Protein AF-0000000066655462 (afdb_homodimer)

Foldseek 3Di:
DPPPPVPPPPDFQFKDKDKDFDPAFADLVVCVVPPDQWDDDVVVAWIWHADVVVTWIWIAHRRRIIMIMGDRDPVSNVVVVVVVVVRRVVD/DPPPPVPPDPDFQFKDKDKDFDPAFADLVVCVVPPDQWDDDVVVAWIWHADVVVTWIWIAHRRRIIMIMGDRDPVSNVVVVVVVVVRRVVD

Sequence (182 aa):
MDADSDVALDILITNVVCVFRTRCHLNLRKIALEGANVIYKRDVGKVLMKLRKPRITATIWSSGKIICTGATSEEEAKFGARRLARSLQKLMDADSDVALDILITNVVCVFRTRCHLNLRKIALEGANVIYKRDVGKVLMKLRKPRITATIWSSGKIICTGATSEEEAKFGARRLARSLQKL

Secondary structure (DSSP, 8-state):
--TT-------EEEEEEEEEE-SS---HHHHHHH-SSEEEETTTTEEEEEETTTTEEEEEETTSEEEEEEESSHHHHHHHHHHHHHHHHT-/--TT-------EEEEEEEEEE-SS---HHHHHHH-SSEEEETTTTEEEEEETTTTEEEEEETTSEEEEEEESSHHHHHHHHHHHHHHHHT-

Organism: Homo sapiens (NCBI:txid9606)

Radius of gyration: 20.0 Å; Cα contacts (8 Å, |Δi|>4): 384; chains: 2; bounding box: 28×59×49 Å

InterPro domains:
  IPR000814 TATA-box binding protein [PF00352] (11-91)
  IPR000814 TATA-box binding protein [PR00686] (13-28)
  IPR000814 TATA-box binding protein [PR00686] (55-73)
  IPR000814 TATA-box binding protein [PTHR10126] (13-91)
  IPR012295 TBP domain superfamily [G3DSA:3.30.310.10] (1-91)

Structure (mmCIF, N/CA/C/O backbone):
data_AF-0000000066655462-model_v1
#
loop_
_entity.id
_entity.type
_entity.pdbx_description
1 polymer 'TATA-box binding protein like 1'
#
loop_
_atom_site.group_PDB
_atom_site.id
_atom_site.type_symbol
_atom_site.label_atom_id
_atom_site.label_alt_id
_atom_site.label_comp_id
_atom_site.label_asym_id
_atom_site.label_entity_id
_atom_site.label_seq_id
_atom_site.pdbx_PDB_ins_code
_atom_site.Cartn_x
_atom_site.Cartn_y
_atom_site.Cartn_z
_atom_site.occupancy
_atom_site.B_iso_or_equiv
_atom_site.auth_seq_id
_atom_site.auth_comp_id
_atom_site.auth_asym_id
_atom_site.auth_atom_id
_atom_site.pdbx_PDB_model_num
ATOM 1 N N . MET A 1 1 ? -2.293 31.062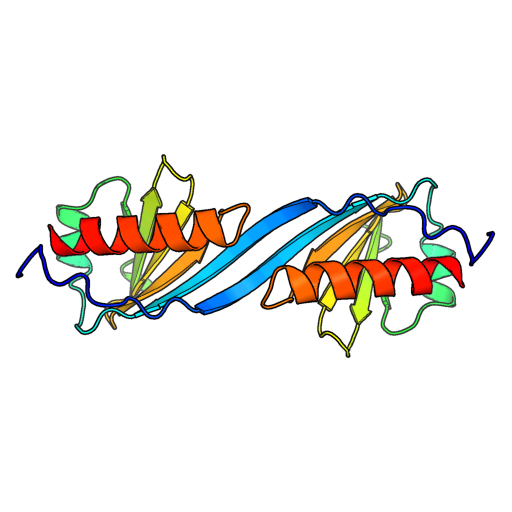 8.297 1 36.19 1 MET A N 1
ATOM 2 C CA . MET A 1 1 ? -1.667 30.234 7.266 1 36.19 1 MET A CA 1
ATOM 3 C C . MET A 1 1 ? -2.367 30.422 5.926 1 36.19 1 MET A C 1
ATOM 5 O O . MET A 1 1 ? -3.594 30.328 5.844 1 36.19 1 MET A O 1
ATOM 9 N N . ASP A 1 2 ? -1.846 31.25 5.027 1 37.66 2 ASP A N 1
ATOM 10 C CA . ASP A 1 2 ? -2.494 31.672 3.791 1 37.66 2 ASP A CA 1
ATOM 11 C C . ASP A 1 2 ? -3.143 30.5 3.076 1 37.66 2 ASP A C 1
ATOM 13 O O . ASP A 1 2 ? -2.465 29.531 2.723 1 37.66 2 ASP A O 1
ATOM 17 N N . ALA A 1 3 ? -4.352 30.156 3.318 1 42.44 3 ALA A N 1
ATOM 18 C CA . ALA A 1 3 ? -5.258 29.172 2.742 1 42.44 3 ALA A CA 1
ATOM 19 C C . ALA A 1 3 ? -5.008 29 1.246 1 42.44 3 ALA A C 1
ATOM 21 O O . ALA A 1 3 ? -5.363 27.969 0.663 1 42.44 3 ALA A O 1
ATOM 22 N N . ASP A 1 4 ? -4.711 30.031 0.562 1 41.06 4 ASP A N 1
ATOM 23 C CA . ASP A 1 4 ? -4.773 30.188 -0.888 1 41.06 4 ASP A CA 1
ATOM 24 C C . ASP A 1 4 ? -3.6 29.484 -1.567 1 41.06 4 ASP A C 1
ATOM 26 O O . ASP A 1 4 ? -3.441 29.562 -2.787 1 41.06 4 ASP A O 1
ATOM 30 N N . SER A 1 5 ? -2.357 29.438 -0.893 1 45.62 5 SER A N 1
ATOM 31 C CA . SER A 1 5 ? -1.193 29.016 -1.67 1 45.62 5 SER A CA 1
ATOM 32 C C . SER A 1 5 ? -1.25 27.531 -2.01 1 45.62 5 SER A C 1
ATOM 34 O O . SER A 1 5 ? -1.268 26.688 -1.114 1 45.62 5 SER A O 1
ATOM 36 N N . ASP A 1 6 ? -1.973 27.188 -3.002 1 50.38 6 ASP A N 1
ATOM 37 C CA . ASP A 1 6 ? -1.925 25.891 -3.645 1 50.38 6 ASP A CA 1
ATOM 38 C C . ASP A 1 6 ? -0.548 25.25 -3.484 1 50.38 6 ASP A C 1
ATOM 40 O O . ASP A 1 6 ? 0.297 25.344 -4.375 1 50.38 6 ASP A O 1
ATOM 44 N N . VAL A 1 7 ? 0.091 25.484 -2.307 1 56.75 7 VAL A N 1
ATOM 45 C CA . VAL A 1 7 ? 1.442 24.953 -2.154 1 56.75 7 VAL A CA 1
ATOM 46 C C . VAL A 1 7 ? 1.496 23.516 -2.672 1 56.75 7 VAL A C 1
ATOM 48 O O . VAL A 1 7 ? 0.656 22.688 -2.311 1 56.75 7 VAL A O 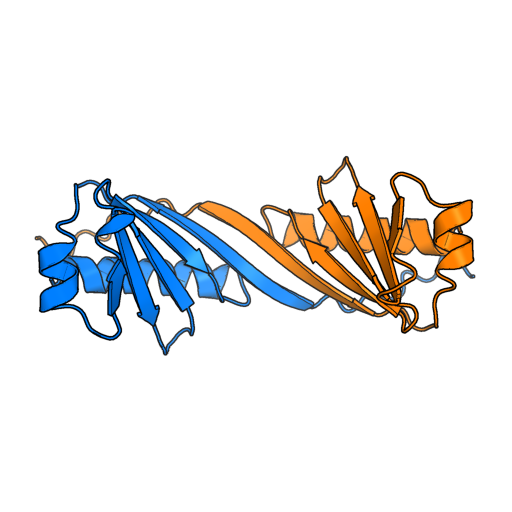1
ATOM 51 N N . ALA A 1 8 ? 2.074 23.438 -3.795 1 72.81 8 ALA A N 1
ATOM 52 C CA . ALA A 1 8 ? 2.352 22.203 -4.5 1 72.81 8 ALA A CA 1
ATOM 53 C C . ALA A 1 8 ? 2.867 21.125 -3.541 1 72.81 8 ALA A C 1
ATOM 55 O O . ALA A 1 8 ? 3.924 21.297 -2.926 1 72.81 8 ALA A O 1
ATOM 56 N N . LEU A 1 9 ? 1.931 20.422 -2.869 1 88.19 9 LEU A N 1
ATOM 57 C CA . LEU A 1 9 ? 2.322 19.281 -2.041 1 88.19 9 LEU A CA 1
ATOM 58 C C . LEU A 1 9 ? 3.098 18.25 -2.857 1 88.19 9 LEU A C 1
ATOM 60 O O . LEU A 1 9 ? 2.709 17.922 -3.98 1 88.19 9 LEU A O 1
ATOM 64 N N . ASP A 1 10 ? 4.359 18.125 -2.441 1 95.25 10 ASP A N 1
ATOM 65 C CA . ASP A 1 10 ? 5.109 17.031 -3.066 1 95.25 10 ASP A CA 1
ATOM 66 C C . ASP A 1 10 ? 4.699 15.68 -2.49 1 95.25 10 ASP A C 1
ATOM 68 O O . ASP A 1 10 ? 5.195 15.273 -1.44 1 95.25 10 ASP A O 1
ATOM 72 N N . ILE A 1 11 ? 3.824 15.07 -3.178 1 97.94 11 ILE A N 1
ATOM 73 C CA . ILE A 1 11 ? 3.301 13.789 -2.729 1 97.94 11 ILE A CA 1
ATOM 74 C C . ILE A 1 11 ? 4.07 12.648 -3.4 1 97.94 11 ILE A C 1
ATOM 76 O O . ILE A 1 11 ? 4.211 12.633 -4.625 1 97.94 11 ILE A O 1
ATOM 80 N N . LEU A 1 12 ? 4.625 11.797 -2.619 1 98.5 12 LEU A N 1
ATOM 81 C CA . LEU A 1 12 ? 5.395 10.656 -3.121 1 98.5 12 LEU A CA 1
ATOM 82 C C . LEU A 1 12 ? 4.656 9.352 -2.867 1 98.5 12 LEU A C 1
ATOM 84 O O . LEU A 1 12 ? 4.309 9.039 -1.724 1 98.5 12 LEU A O 1
ATOM 88 N N . ILE A 1 13 ? 4.422 8.602 -3.959 1 98.81 13 ILE A N 1
ATOM 89 C CA . ILE A 1 13 ? 3.883 7.254 -3.791 1 98.81 13 ILE A CA 1
ATOM 90 C C . ILE A 1 13 ? 4.992 6.309 -3.336 1 98.81 13 ILE A C 1
ATOM 92 O O . ILE A 1 13 ? 6.031 6.203 -3.99 1 98.81 13 ILE A O 1
ATOM 96 N N . THR A 1 14 ? 4.781 5.551 -2.184 1 98.62 14 THR A N 1
ATOM 97 C CA . THR A 1 14 ? 5.887 4.777 -1.627 1 98.62 14 THR A CA 1
ATOM 98 C C . THR A 1 14 ? 5.566 3.285 -1.647 1 98.62 14 THR A C 1
ATOM 100 O O . THR A 1 14 ? 6.461 2.451 -1.493 1 98.62 14 THR A O 1
ATOM 103 N N . ASN A 1 15 ? 4.324 3.002 -1.777 1 98.81 15 ASN A N 1
ATOM 104 C CA . ASN A 1 15 ? 3.928 1.6 -1.829 1 98.81 15 ASN A CA 1
ATOM 105 C C . ASN A 1 15 ? 2.6 1.421 -2.559 1 98.81 15 ASN A C 1
ATOM 107 O O . ASN A 1 15 ? 1.644 2.156 -2.307 1 98.81 15 ASN A O 1
ATOM 111 N N . VAL A 1 16 ? 2.527 0.484 -3.389 1 98.94 16 VAL A N 1
ATOM 112 C CA . VAL A 1 16 ? 1.308 0.106 -4.098 1 98.94 16 VAL A CA 1
ATOM 113 C C . VAL A 1 16 ? 1.073 -1.396 -3.957 1 98.94 16 VAL A C 1
ATOM 115 O O . VAL A 1 16 ? 1.974 -2.199 -4.215 1 98.94 16 VAL A O 1
ATOM 118 N N . VAL A 1 17 ? -0.084 -1.703 -3.5 1 98.94 17 VAL A N 1
ATOM 119 C CA . VAL A 1 17 ? -0.496 -3.1 -3.391 1 98.94 17 VAL A CA 1
ATOM 120 C C . VAL A 1 17 ? -1.478 -3.438 -4.512 1 98.94 17 VAL A C 1
ATOM 122 O O . VAL A 1 17 ? -2.398 -2.666 -4.793 1 98.94 17 VAL A O 1
ATOM 125 N N . CYS A 1 18 ? -1.262 -4.543 -5.117 1 98.88 18 CYS A N 1
ATOM 126 C CA . CYS A 1 18 ? -2.23 -5.016 -6.102 1 98.88 18 CYS A CA 1
ATOM 127 C C . CYS A 1 18 ? -2.559 -6.488 -5.883 1 98.88 18 CYS A C 1
ATOM 129 O O . CYS A 1 18 ? -1.806 -7.203 -5.219 1 98.88 18 CYS A O 1
ATOM 131 N N . VAL A 1 19 ? -3.688 -6.883 -6.445 1 98.75 19 VAL A N 1
ATOM 132 C CA . VAL A 1 19 ? -4.145 -8.266 -6.336 1 98.75 19 VAL A CA 1
ATOM 133 C C . VAL A 1 19 ? -4.582 -8.773 -7.707 1 98.75 19 VAL A C 1
ATOM 135 O O . VAL A 1 19 ? -5.109 -8.016 -8.523 1 98.75 19 VAL A O 1
ATOM 138 N N . PHE A 1 20 ? -4.336 -10.016 -7.945 1 98.12 20 PHE A N 1
ATOM 139 C CA . PHE A 1 20 ? -4.867 -10.703 -9.117 1 98.12 20 PHE A CA 1
ATOM 140 C C . PHE A 1 20 ? -5.043 -12.188 -8.844 1 98.12 20 PHE A C 1
ATOM 142 O O . PHE A 1 20 ? -4.664 -12.68 -7.777 1 98.12 20 PHE A O 1
ATOM 149 N N . ARG A 1 21 ? -5.73 -12.82 -9.797 1 96.25 21 ARG A N 1
ATOM 150 C CA . ARG A 1 21 ? -5.965 -14.258 -9.672 1 96.25 21 ARG A CA 1
ATOM 151 C C . ARG A 1 21 ? -5.594 -14.984 -10.961 1 96.25 21 ARG A C 1
ATOM 153 O O . ARG A 1 21 ? -5.875 -14.5 -12.055 1 96.25 21 ARG A O 1
ATOM 160 N N . THR A 1 22 ? -5.004 -16.062 -10.656 1 93.75 22 THR A N 1
ATOM 161 C CA . THR A 1 22 ? -4.805 -16.953 -11.805 1 93.75 22 THR A CA 1
ATOM 162 C C . THR A 1 22 ? -6.078 -17.734 -12.102 1 93.75 22 THR A C 1
ATOM 164 O O . THR A 1 22 ? -6.992 -17.781 -11.281 1 93.75 22 THR A O 1
ATOM 167 N N . ARG A 1 23 ? -6.168 -18.219 -13.227 1 88.62 23 ARG A N 1
ATOM 168 C CA . ARG A 1 23 ? -7.363 -18.953 -13.633 1 88.62 23 ARG A CA 1
ATOM 169 C C . ARG A 1 23 ? -7.367 -20.375 -13.062 1 88.62 23 ARG A C 1
ATOM 171 O O . ARG A 1 23 ? -8.367 -21.094 -13.18 1 88.62 23 ARG A O 1
ATOM 178 N N . CYS A 1 24 ? -6.34 -20.734 -12.484 1 89.88 24 CYS A N 1
ATOM 179 C CA . CYS A 1 24 ? -6.25 -22.094 -11.969 1 89.88 24 CYS A CA 1
ATOM 180 C C . CYS A 1 24 ? -5.695 -22.109 -10.555 1 89.88 24 CYS A C 1
ATOM 182 O O . CYS A 1 24 ? -5.152 -21.109 -10.086 1 89.88 24 CYS A O 1
ATOM 184 N N . HIS A 1 25 ? -5.914 -23.312 -9.914 1 95.75 25 HIS A N 1
ATOM 185 C CA . HIS A 1 25 ? -5.277 -23.531 -8.625 1 95.75 25 HIS A CA 1
ATOM 186 C C . HIS A 1 25 ? -3.764 -23.656 -8.773 1 95.75 25 HIS A C 1
ATOM 188 O O . HIS A 1 25 ? -3.27 -24.047 -9.836 1 95.75 25 HIS A O 1
ATOM 194 N N . LEU A 1 26 ? -3.082 -23.312 -7.754 1 97.5 26 LEU A N 1
ATOM 195 C CA . LEU A 1 26 ? -1.625 -23.391 -7.734 1 97.5 26 LEU A CA 1
ATOM 196 C C . LEU A 1 26 ? -1.145 -24.438 -6.73 1 97.5 26 LEU A C 1
ATOM 198 O O . LEU A 1 26 ? -1.656 -24.516 -5.613 1 97.5 26 LEU A O 1
ATOM 202 N N . ASN A 1 27 ? -0.26 -25.172 -7.164 1 97.81 27 ASN A N 1
ATOM 203 C CA . ASN A 1 27 ? 0.392 -26.125 -6.27 1 97.81 27 ASN A CA 1
ATOM 204 C C . ASN A 1 27 ? 1.519 -25.469 -5.477 1 97.81 27 ASN A C 1
ATOM 206 O O . ASN A 1 27 ? 2.631 -25.312 -5.984 1 97.81 27 ASN A O 1
ATOM 210 N N . LEU A 1 28 ? 1.274 -25.203 -4.23 1 98.62 28 LEU A N 1
ATOM 211 C CA . LEU A 1 28 ? 2.223 -24.438 -3.42 1 98.62 28 LEU A CA 1
ATOM 212 C C . LEU A 1 28 ? 3.496 -25.25 -3.186 1 98.62 28 LEU A C 1
ATOM 214 O O . LEU A 1 28 ? 4.59 -24.672 -3.113 1 98.62 28 LEU A O 1
ATOM 218 N N . ARG A 1 29 ? 3.291 -26.578 -3.059 1 97.94 29 ARG A N 1
ATOM 219 C CA . ARG A 1 29 ? 4.465 -27.422 -2.873 1 97.94 29 ARG A CA 1
ATOM 220 C C . ARG A 1 29 ? 5.383 -27.359 -4.086 1 97.94 29 ARG A C 1
ATOM 222 O O . ARG A 1 29 ? 6.605 -27.281 -3.941 1 97.94 29 ARG A O 1
ATOM 229 N N . LYS A 1 30 ? 4.77 -27.484 -5.145 1 97.88 30 LYS A N 1
ATOM 230 C CA . LYS A 1 30 ? 5.562 -27.375 -6.371 1 97.88 30 LYS A CA 1
ATOM 231 C C . LYS A 1 30 ? 6.266 -26.031 -6.457 1 97.88 30 LYS A C 1
ATOM 233 O O . LYS A 1 30 ? 7.441 -25.953 -6.824 1 97.88 30 LYS A O 1
ATOM 238 N N . ILE A 1 31 ? 5.566 -24.938 -6.176 1 98.12 31 ILE A N 1
ATOM 239 C CA . ILE A 1 31 ? 6.168 -23.609 -6.184 1 98.12 31 ILE A CA 1
ATOM 240 C C . ILE A 1 31 ? 7.328 -23.562 -5.191 1 98.12 31 ILE A C 1
ATOM 242 O O . ILE A 1 31 ? 8.383 -23 -5.492 1 98.12 31 ILE A O 1
ATOM 246 N N . ALA A 1 32 ? 7.129 -24.172 -4.051 1 98.06 32 ALA A N 1
ATOM 247 C CA . ALA A 1 32 ? 8.156 -24.188 -3.016 1 98.06 32 ALA A CA 1
ATOM 248 C C . ALA A 1 32 ? 9.406 -24.922 -3.5 1 98.06 32 ALA A C 1
ATOM 250 O O . ALA A 1 32 ? 10.531 -24.516 -3.189 1 98.06 32 ALA A O 1
ATOM 251 N N . LEU A 1 33 ? 9.242 -25.953 -4.309 1 97.44 33 LEU A N 1
ATOM 252 C CA . LEU A 1 33 ? 10.328 -26.812 -4.742 1 97.44 33 LEU A CA 1
ATOM 253 C C . LEU A 1 33 ? 11.062 -26.203 -5.934 1 97.44 33 LEU A C 1
ATOM 255 O O . LEU A 1 33 ? 12.289 -26.312 -6.031 1 97.44 33 LEU A O 1
ATOM 259 N N . GLU A 1 34 ? 10.312 -25.578 -6.664 1 97.56 34 GLU A N 1
ATOM 260 C CA . GLU A 1 34 ? 10.883 -25.203 -7.957 1 97.56 34 GLU A CA 1
ATOM 261 C C . GLU A 1 34 ? 11.055 -23.703 -8.07 1 97.56 34 GLU A C 1
ATOM 263 O O . GLU A 1 34 ? 11.789 -23.219 -8.938 1 97.56 34 GLU A O 1
ATOM 268 N N . GLY A 1 35 ? 10.336 -22.938 -7.281 1 96.25 35 GLY A N 1
ATOM 269 C CA . GLY A 1 35 ? 10.414 -21.5 -7.363 1 96.25 35 GLY A CA 1
ATOM 270 C C . GLY A 1 35 ? 11.68 -20.922 -6.766 1 96.25 35 GLY A C 1
ATOM 271 O O . GLY A 1 35 ? 12.352 -21.594 -5.969 1 96.25 35 GLY A O 1
ATOM 272 N N . ALA A 1 36 ? 12.016 -19.75 -7.215 1 95 36 ALA A N 1
ATOM 273 C CA . ALA A 1 36 ? 13.156 -19.016 -6.66 1 95 36 ALA A CA 1
ATOM 274 C C . ALA A 1 36 ? 12.695 -17.969 -5.645 1 95 36 ALA A C 1
ATOM 276 O O . ALA A 1 36 ? 11.68 -17.312 -5.844 1 95 36 ALA A O 1
ATOM 277 N N . ASN A 1 37 ? 13.445 -17.828 -4.527 1 97.75 37 ASN A N 1
ATOM 278 C CA . ASN A 1 37 ? 13.188 -16.812 -3.514 1 97.75 37 ASN A CA 1
ATOM 279 C C . ASN A 1 37 ? 11.805 -16.969 -2.891 1 97.75 37 ASN A C 1
ATOM 281 O O . ASN A 1 37 ? 11.031 -16.016 -2.834 1 97.75 37 ASN A O 1
ATOM 285 N N . VAL A 1 38 ? 11.617 -18.219 -2.453 1 98.38 38 VAL A N 1
ATOM 286 C CA . VAL A 1 38 ? 10.289 -18.531 -1.94 1 98.38 38 VAL A CA 1
ATOM 287 C C . VAL A 1 38 ? 10.383 -19 -0.492 1 98.38 38 VAL A C 1
ATOM 289 O O . VAL A 1 38 ? 11.375 -19.625 -0.104 1 98.38 38 VAL A O 1
ATOM 292 N N . ILE A 1 39 ? 9.422 -18.625 0.318 1 98.81 39 ILE A N 1
ATOM 293 C CA . ILE A 1 39 ? 9.164 -19.172 1.647 1 98.81 39 ILE A CA 1
ATOM 294 C C . ILE A 1 39 ? 7.789 -19.828 1.685 1 98.81 39 ILE A C 1
ATOM 296 O O . ILE A 1 39 ? 6.777 -19.172 1.43 1 98.81 39 ILE A O 1
ATOM 300 N N . TYR A 1 40 ? 7.801 -21.125 1.967 1 98.75 40 TYR A N 1
ATOM 301 C CA . TYR A 1 40 ? 6.539 -21.859 2.057 1 98.75 40 TYR A CA 1
ATOM 302 C C . TYR A 1 40 ? 6.055 -21.922 3.5 1 98.75 40 TYR A C 1
ATOM 304 O O . TYR A 1 40 ? 6.695 -22.547 4.352 1 98.75 40 TYR A O 1
ATOM 312 N N . LYS A 1 41 ? 4.953 -21.266 3.701 1 98.75 41 LYS A N 1
ATOM 313 C CA . LYS A 1 41 ? 4.309 -21.312 5.008 1 98.75 41 LYS A CA 1
ATOM 314 C C . LYS A 1 41 ? 3.17 -22.328 5.02 1 98.75 41 LYS A C 1
ATOM 316 O O . LYS A 1 41 ? 1.995 -21.969 4.973 1 98.75 41 LYS A O 1
ATOM 321 N N . ARG A 1 42 ? 3.561 -23.562 5.238 1 97.94 42 ARG A N 1
ATOM 322 C CA . ARG A 1 42 ? 2.65 -24.688 5.137 1 97.94 42 ARG A CA 1
ATOM 323 C C . ARG A 1 42 ? 1.507 -24.578 6.141 1 97.94 42 ARG A C 1
ATOM 325 O O . ARG A 1 42 ? 0.356 -24.875 5.816 1 97.94 42 ARG A O 1
ATOM 332 N N . ASP A 1 43 ? 1.802 -24.078 7.352 1 98.44 43 ASP A N 1
ATOM 333 C CA . ASP A 1 43 ? 0.831 -23.984 8.438 1 98.44 43 ASP A CA 1
ATOM 334 C C . ASP A 1 43 ? -0.318 -23.047 8.078 1 98.44 43 ASP A C 1
ATOM 336 O O . ASP A 1 43 ? -1.461 -23.281 8.477 1 98.44 43 ASP A O 1
ATOM 340 N N . VAL A 1 44 ? -0.02 -22.062 7.289 1 98.5 44 VAL A N 1
ATOM 341 C CA . VAL A 1 44 ? -1.037 -21.078 6.949 1 98.5 44 VAL A CA 1
ATOM 342 C C . VAL A 1 44 ? -1.468 -21.25 5.496 1 98.5 44 VAL A C 1
ATOM 344 O O . VAL A 1 44 ? -2.422 -20.609 5.043 1 98.5 44 VAL A O 1
ATOM 347 N N . GLY A 1 45 ? -0.903 -22.031 4.773 1 98.5 45 GLY A N 1
ATOM 348 C CA . GLY A 1 45 ? -1.331 -22.375 3.432 1 98.5 45 GLY A CA 1
ATOM 349 C C . GLY A 1 45 ? -1.028 -21.312 2.404 1 98.5 45 GLY A C 1
ATOM 350 O O . GLY A 1 45 ? -1.877 -20.984 1.573 1 98.5 45 GLY A O 1
ATOM 351 N N . LYS A 1 46 ? 0.22 -20.703 2.463 1 98.88 46 LYS A N 1
ATOM 352 C CA . LYS A 1 46 ? 0.595 -19.719 1.467 1 98.88 46 LYS A CA 1
ATOM 353 C C . LYS A 1 46 ? 2.096 -19.75 1.192 1 98.88 46 LYS A C 1
ATOM 355 O O . LYS A 1 46 ? 2.861 -20.328 1.968 1 98.88 46 LYS A O 1
ATOM 360 N N . VAL A 1 47 ? 2.496 -19.156 0.101 1 98.81 47 VAL A N 1
ATOM 361 C CA . VAL A 1 47 ? 3.895 -18.984 -0.28 1 98.81 47 VAL A CA 1
ATOM 362 C C . VAL A 1 47 ? 4.223 -17.5 -0.416 1 98.81 47 VAL A C 1
ATOM 364 O O . VAL A 1 47 ? 3.428 -16.734 -0.963 1 98.81 47 VAL A O 1
ATOM 367 N N . LEU A 1 48 ? 5.305 -17.094 0.177 1 98.94 48 LEU A N 1
ATOM 368 C CA . LEU A 1 48 ? 5.898 -15.789 -0.111 1 98.94 48 LEU A CA 1
ATOM 369 C C . LEU A 1 48 ? 6.949 -15.906 -1.211 1 98.94 48 LEU A C 1
ATOM 371 O O . LEU A 1 48 ? 7.793 -16.797 -1.18 1 98.94 48 LEU A O 1
ATOM 375 N N . MET A 1 49 ? 6.855 -15.031 -2.184 1 98.75 49 MET A N 1
ATOM 376 C CA . MET A 1 49 ? 7.828 -15.008 -3.271 1 98.75 49 MET A CA 1
ATOM 377 C C . MET A 1 49 ? 8.312 -13.586 -3.539 1 98.75 49 MET A C 1
ATOM 379 O O . MET A 1 49 ? 7.512 -12.641 -3.545 1 98.75 49 MET A O 1
ATOM 383 N N . LYS A 1 50 ? 9.641 -13.438 -3.766 1 98.56 50 LYS A N 1
ATOM 384 C CA . LYS A 1 50 ? 10.172 -12.094 -4 1 98.56 50 LYS A CA 1
ATOM 385 C C . LYS A 1 50 ? 10.711 -11.961 -5.422 1 98.56 50 LYS A C 1
ATOM 387 O O . LYS A 1 50 ? 11.336 -12.883 -5.941 1 98.56 50 LYS A O 1
ATOM 392 N N . LEU A 1 51 ? 10.391 -10.859 -5.984 1 97.31 51 LEU A N 1
ATOM 393 C CA . LEU A 1 51 ? 11.023 -10.398 -7.211 1 97.31 51 LEU A CA 1
ATOM 394 C C . LEU A 1 51 ? 12.016 -9.273 -6.926 1 97.31 51 LEU A C 1
ATOM 396 O O . LEU A 1 51 ? 11.695 -8.336 -6.184 1 97.31 51 LEU A O 1
ATOM 400 N N . ARG A 1 52 ? 13.172 -9.289 -7.559 1 96.5 52 ARG A N 1
ATOM 401 C CA . ARG A 1 52 ? 14.195 -8.281 -7.305 1 96.5 52 ARG A CA 1
ATOM 402 C C . ARG A 1 52 ? 14.023 -7.09 -8.242 1 96.5 52 ARG A C 1
ATOM 404 O O . ARG A 1 52 ? 14.266 -5.945 -7.848 1 96.5 52 ARG A O 1
ATOM 411 N N . LYS A 1 53 ? 13.539 -7.477 -9.523 1 95.38 53 LYS A N 1
ATOM 412 C CA . LYS A 1 53 ? 13.297 -6.43 -10.508 1 95.38 53 LYS A CA 1
ATOM 413 C C . LYS A 1 53 ? 11.953 -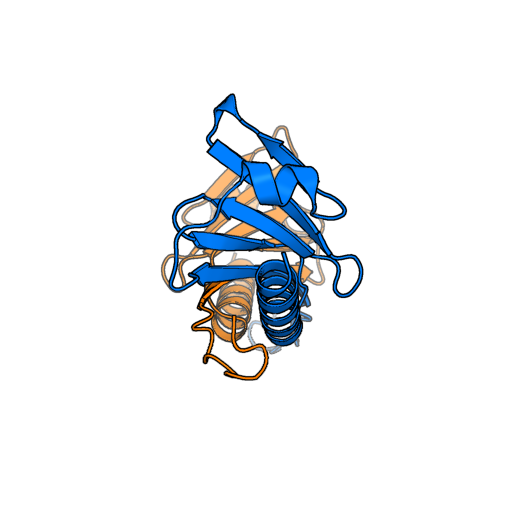6.617 -11.203 1 95.38 53 LYS A C 1
ATOM 415 O O . LYS A 1 53 ? 11.828 -7.438 -12.117 1 95.38 53 LYS A O 1
ATOM 420 N N . PRO A 1 54 ? 10.922 -5.801 -10.805 1 97.69 54 PRO A N 1
ATOM 421 C CA . PRO A 1 54 ? 10.93 -4.828 -9.711 1 97.69 54 PRO A CA 1
ATOM 422 C C . PRO A 1 54 ? 10.977 -5.492 -8.336 1 97.69 54 PRO A C 1
ATOM 424 O O . PRO A 1 54 ? 10.727 -6.695 -8.219 1 97.69 54 PRO A O 1
ATOM 427 N N . ARG A 1 55 ? 11.312 -4.73 -7.348 1 97.62 55 ARG A N 1
ATOM 428 C CA . ARG A 1 55 ? 11.367 -5.242 -5.984 1 97.62 55 ARG A CA 1
ATOM 429 C C . ARG A 1 55 ? 9.969 -5.402 -5.402 1 97.62 55 ARG A C 1
ATOM 431 O O . ARG A 1 55 ? 9.414 -4.461 -4.824 1 97.62 55 ARG A O 1
ATOM 438 N N . ILE A 1 56 ? 9.375 -6.582 -5.531 1 98.25 56 ILE A N 1
ATOM 439 C CA . ILE A 1 56 ? 8.039 -6.848 -5.02 1 98.25 56 ILE A CA 1
ATOM 440 C C . ILE A 1 56 ? 8.031 -8.164 -4.254 1 98.25 56 ILE A C 1
ATOM 442 O O . ILE A 1 56 ? 8.875 -9.031 -4.484 1 98.25 56 ILE A O 1
ATOM 446 N N . THR A 1 57 ? 7.152 -8.242 -3.338 1 98.81 57 THR A N 1
ATOM 447 C CA . THR A 1 57 ? 6.863 -9.461 -2.6 1 98.81 57 THR A CA 1
ATOM 448 C C . THR A 1 57 ? 5.457 -9.961 -2.91 1 98.81 57 THR A C 1
ATOM 450 O O . THR A 1 57 ? 4.492 -9.195 -2.85 1 98.81 57 THR A O 1
ATOM 453 N N . ALA A 1 58 ? 5.355 -11.234 -3.201 1 98.88 58 ALA A N 1
ATOM 454 C CA . ALA A 1 58 ? 4.059 -11.836 -3.504 1 98.88 58 ALA A CA 1
ATOM 455 C C . ALA A 1 58 ? 3.643 -12.82 -2.418 1 98.88 58 ALA A C 1
ATOM 457 O O . ALA A 1 58 ? 4.461 -13.609 -1.938 1 98.88 58 ALA A O 1
ATOM 458 N N . THR A 1 59 ? 2.438 -12.695 -1.985 1 98.88 59 THR A N 1
ATOM 459 C CA . THR A 1 59 ? 1.766 -13.727 -1.2 1 98.88 59 THR A CA 1
ATOM 460 C C . THR A 1 59 ? 0.862 -14.578 -2.086 1 98.88 59 THR A C 1
ATOM 462 O O . THR A 1 59 ? -0.084 -14.07 -2.691 1 98.88 59 THR A O 1
ATOM 465 N N . ILE A 1 60 ? 1.106 -15.797 -2.137 1 98.75 60 ILE A N 1
ATOM 466 C CA . ILE A 1 60 ? 0.455 -16.688 -3.104 1 98.75 60 ILE A CA 1
ATOM 467 C C . ILE A 1 60 ? -0.33 -17.766 -2.367 1 98.75 60 ILE A C 1
ATOM 469 O O . ILE A 1 60 ? 0.218 -18.469 -1.514 1 98.75 60 ILE A O 1
ATOM 473 N N . TRP A 1 61 ? -1.576 -17.875 -2.697 1 98.75 61 TRP A N 1
ATOM 474 C CA . TRP A 1 61 ? -2.438 -18.922 -2.137 1 98.75 61 TRP A CA 1
ATOM 475 C C . TRP A 1 61 ? -2.723 -20 -3.166 1 98.75 61 TRP A C 1
ATOM 477 O O . TRP A 1 61 ? -2.627 -19.766 -4.371 1 98.75 61 TRP A O 1
ATOM 487 N N . SER A 1 62 ? -3.133 -21.109 -2.695 1 98.38 62 SER A N 1
ATOM 488 C CA . SER A 1 62 ? -3.396 -22.25 -3.578 1 98.38 62 SER A CA 1
ATOM 489 C C . SER A 1 62 ? -4.59 -21.969 -4.484 1 98.38 62 SER A C 1
ATOM 491 O O . SER A 1 62 ? -4.699 -22.547 -5.57 1 98.38 62 SER A O 1
ATOM 493 N N . SER A 1 63 ? -5.457 -21.109 -4.074 1 97.25 63 SER A N 1
ATOM 494 C CA . SER A 1 63 ? -6.633 -20.734 -4.855 1 97.25 63 SER A CA 1
ATOM 495 C C . SER A 1 63 ? -6.242 -19.969 -6.113 1 97.25 63 SER A C 1
ATOM 497 O O . SER A 1 63 ? -7.066 -19.766 -7.004 1 97.25 63 SER A O 1
ATOM 499 N N . GLY A 1 64 ? -5.102 -19.516 -6.125 1 97.25 64 GLY A N 1
ATOM 500 C CA . GLY A 1 64 ? -4.645 -18.703 -7.242 1 97.25 64 GLY A CA 1
ATOM 501 C C . GLY A 1 64 ? -4.652 -17.203 -6.941 1 97.25 64 GLY A C 1
ATOM 502 O O . GLY A 1 64 ? -4.254 -16.406 -7.781 1 97.25 64 GLY A O 1
ATOM 503 N N . LYS A 1 65 ? -5.109 -16.906 -5.75 1 98.38 65 LYS A N 1
ATOM 504 C CA . LYS A 1 65 ? -5.066 -15.516 -5.32 1 98.38 65 LYS A CA 1
ATOM 505 C C . LYS A 1 65 ? -3.639 -15.078 -5.023 1 98.38 65 LYS A C 1
ATOM 507 O O . LYS A 1 65 ? -2.889 -15.789 -4.355 1 98.38 65 LYS A O 1
ATOM 512 N N . ILE A 1 66 ? -3.287 -13.898 -5.594 1 98.75 66 ILE A N 1
ATOM 513 C CA . ILE A 1 66 ? -1.942 -13.375 -5.387 1 98.75 66 ILE A CA 1
ATOM 514 C C . ILE A 1 66 ? -2.02 -11.906 -4.973 1 98.75 66 ILE A C 1
ATOM 516 O O . ILE A 1 66 ? -2.756 -11.125 -5.578 1 98.75 66 ILE A O 1
ATOM 520 N N . ILE A 1 67 ? -1.33 -11.586 -3.934 1 98.94 67 ILE A N 1
ATOM 521 C CA . ILE A 1 67 ? -1.196 -10.219 -3.463 1 98.94 67 ILE A CA 1
ATOM 522 C C . ILE A 1 67 ? 0.25 -9.75 -3.629 1 98.94 67 ILE A C 1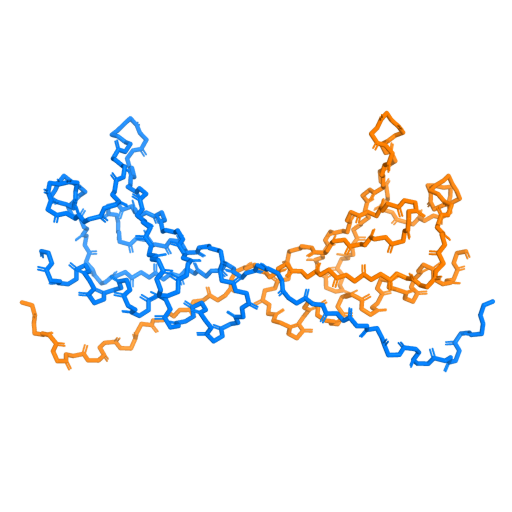
ATOM 524 O O . ILE A 1 67 ? 1.175 -10.398 -3.127 1 98.94 67 ILE A O 1
ATOM 528 N N . CYS A 1 68 ? 0.449 -8.672 -4.312 1 98.88 68 CYS A N 1
ATOM 529 C CA . CYS A 1 68 ? 1.78 -8.125 -4.551 1 98.88 68 CYS A CA 1
ATOM 530 C C . CYS A 1 68 ? 1.966 -6.801 -3.816 1 98.88 68 CYS A C 1
ATOM 532 O O . CYS A 1 68 ? 1.093 -5.93 -3.861 1 98.88 68 CYS A O 1
ATOM 534 N N . THR A 1 69 ? 3.094 -6.641 -3.209 1 98.81 69 THR A N 1
ATOM 535 C CA . THR A 1 69 ? 3.402 -5.453 -2.418 1 98.81 69 THR A CA 1
ATOM 536 C C . THR A 1 69 ? 4.832 -4.988 -2.674 1 98.81 69 THR A C 1
ATOM 538 O O . THR A 1 69 ? 5.664 -5.762 -3.158 1 98.81 69 THR A O 1
ATOM 541 N N . GLY A 1 70 ? 5.016 -3.662 -2.428 1 98.56 70 GLY A N 1
ATOM 542 C CA . GLY A 1 70 ? 6.379 -3.152 -2.486 1 98.56 70 GLY A CA 1
ATOM 543 C C . GLY A 1 70 ? 6.613 -2.207 -3.65 1 98.56 70 GLY A C 1
ATOM 544 O O . GLY A 1 70 ? 7.559 -1.421 -3.637 1 98.56 70 GLY A O 1
ATOM 545 N N . ALA A 1 71 ? 5.777 -2.232 -4.656 1 98.75 71 ALA A N 1
ATOM 546 C CA . ALA A 1 71 ? 5.922 -1.337 -5.801 1 98.75 71 ALA A CA 1
ATOM 547 C C . ALA A 1 71 ? 5.73 0.119 -5.387 1 98.75 71 ALA A C 1
ATOM 549 O O . ALA A 1 71 ? 4.953 0.414 -4.473 1 98.75 71 ALA A O 1
ATOM 550 N N . THR A 1 72 ? 6.363 0.982 -6.168 1 98.5 72 THR A N 1
ATOM 551 C CA . THR A 1 72 ? 6.273 2.393 -5.809 1 98.5 72 THR A CA 1
ATOM 552 C C . THR A 1 72 ? 5.457 3.162 -6.844 1 98.5 72 THR A C 1
ATOM 554 O O . THR A 1 72 ? 5.449 4.395 -6.844 1 98.5 72 THR A O 1
ATOM 557 N N . SER A 1 73 ? 4.852 2.514 -7.762 1 98.44 73 SER A N 1
ATOM 558 C CA . SER A 1 73 ? 3.896 3.062 -8.719 1 98.44 73 SER A CA 1
ATOM 559 C C . SER A 1 73 ? 2.922 1.995 -9.195 1 98.44 73 SER A C 1
ATOM 561 O O . SER A 1 73 ? 3.197 0.799 -9.086 1 98.44 73 SER A O 1
ATOM 563 N N . GLU A 1 74 ? 1.817 2.48 -9.727 1 98.62 74 GLU A N 1
ATOM 564 C CA . GLU A 1 74 ? 0.867 1.539 -10.305 1 98.62 74 GLU A CA 1
ATOM 565 C C . GLU A 1 74 ? 1.492 0.772 -11.469 1 98.62 74 GLU A C 1
ATOM 567 O O . GLU A 1 74 ? 1.274 -0.433 -11.617 1 98.62 74 GLU A O 1
ATOM 572 N N . GLU A 1 75 ? 2.236 1.493 -12.25 1 98.25 75 GLU A N 1
ATOM 573 C CA . GLU A 1 75 ? 2.904 0.868 -13.391 1 98.25 75 GLU A CA 1
ATOM 574 C C . GLU A 1 75 ? 3.848 -0.243 -12.93 1 98.25 75 GLU A C 1
ATOM 576 O O . GLU A 1 75 ? 3.824 -1.348 -13.477 1 98.25 75 GLU A O 1
ATOM 581 N N . GLU A 1 76 ? 4.648 0.056 -11.922 1 98.56 76 GLU A N 1
ATOM 582 C CA . GLU A 1 76 ? 5.582 -0.936 -11.398 1 98.56 76 GLU A CA 1
ATOM 583 C C . GLU A 1 76 ? 4.844 -2.141 -10.828 1 98.56 76 GLU A C 1
ATOM 585 O O . GLU A 1 76 ? 5.27 -3.283 -11.008 1 98.56 76 GLU A O 1
ATOM 590 N N . ALA A 1 77 ? 3.711 -1.862 -10.156 1 98.69 77 ALA A N 1
ATOM 591 C CA . ALA A 1 77 ? 2.898 -2.936 -9.586 1 98.69 77 ALA A CA 1
ATOM 592 C C . ALA A 1 77 ? 2.373 -3.861 -10.68 1 98.69 77 ALA A C 1
ATOM 594 O O . ALA A 1 77 ? 2.477 -5.086 -10.562 1 98.69 77 ALA A O 1
ATOM 595 N N . LYS A 1 78 ? 1.862 -3.264 -11.695 1 97.88 78 LYS A N 1
ATOM 596 C CA . LYS A 1 78 ? 1.309 -4.043 -12.797 1 97.88 78 LYS A CA 1
ATOM 597 C C . LYS A 1 78 ? 2.402 -4.816 -13.531 1 97.88 78 LYS A C 1
ATOM 599 O O . LYS A 1 78 ? 2.217 -5.98 -13.883 1 97.88 78 LYS A O 1
ATOM 604 N N . PHE A 1 79 ? 3.541 -4.16 -13.703 1 98.25 79 PHE A N 1
ATOM 605 C CA . PHE A 1 79 ? 4.68 -4.812 -14.336 1 98.25 79 PHE A CA 1
ATOM 606 C C . PHE A 1 79 ? 5.125 -6.027 -13.531 1 98.25 79 PHE A C 1
ATOM 608 O O . PHE A 1 79 ? 5.32 -7.109 -14.086 1 98.25 79 PHE A O 1
ATOM 615 N N . GLY A 1 80 ? 5.246 -5.832 -12.219 1 97.81 80 GLY A N 1
ATOM 616 C CA . GLY A 1 80 ? 5.648 -6.922 -11.336 1 97.81 80 GLY A CA 1
ATOM 617 C C . GLY A 1 80 ? 4.66 -8.078 -11.328 1 97.81 80 GLY A C 1
ATOM 618 O O . GLY A 1 80 ? 5.059 -9.242 -11.375 1 97.81 80 GLY A O 1
ATOM 619 N N . ALA A 1 81 ? 3.432 -7.703 -11.305 1 98.06 81 ALA A N 1
ATOM 620 C CA . ALA A 1 81 ? 2.383 -8.719 -11.312 1 98.06 81 ALA A CA 1
ATOM 621 C C . ALA A 1 81 ? 2.465 -9.586 -12.57 1 98.06 81 ALA A C 1
ATOM 623 O O . ALA A 1 81 ? 2.357 -10.812 -12.492 1 98.06 81 ALA A O 1
ATOM 624 N N . ARG A 1 82 ? 2.686 -8.938 -13.68 1 96.62 82 ARG A N 1
ATOM 625 C CA . ARG A 1 82 ? 2.789 -9.664 -14.938 1 96.62 82 ARG A CA 1
ATOM 626 C C . ARG A 1 82 ? 4.02 -10.57 -14.953 1 96.62 82 ARG A C 1
ATOM 628 O O . ARG A 1 82 ? 3.951 -11.711 -15.406 1 96.62 82 ARG A O 1
ATOM 635 N N . ARG A 1 83 ? 5.043 -10.055 -14.414 1 96.12 83 ARG A N 1
ATOM 636 C CA . ARG A 1 83 ? 6.262 -10.859 -14.344 1 96.12 83 ARG A CA 1
ATOM 637 C C . ARG A 1 83 ? 6.066 -12.07 -13.438 1 96.12 83 ARG A C 1
ATOM 639 O O . ARG A 1 83 ? 6.508 -13.18 -13.773 1 96.12 83 ARG A O 1
ATOM 646 N N . LEU A 1 84 ? 5.438 -11.82 -12.398 1 96.38 84 LEU A N 1
ATOM 647 C CA . LEU A 1 84 ? 5.16 -12.906 -11.453 1 96.38 84 LEU A CA 1
ATOM 648 C C . LEU A 1 84 ? 4.293 -13.977 -12.102 1 96.38 84 LEU A C 1
ATOM 650 O O . LEU A 1 84 ? 4.598 -15.172 -12.008 1 96.38 84 LEU A O 1
ATOM 654 N N . ALA A 1 85 ? 3.297 -13.539 -12.734 1 96.06 85 ALA A N 1
ATOM 655 C CA . ALA A 1 85 ? 2.396 -14.477 -13.406 1 96.06 85 ALA A CA 1
ATOM 656 C C . ALA A 1 85 ? 3.15 -15.328 -14.422 1 96.06 85 ALA A C 1
ATOM 658 O O . ALA A 1 85 ? 2.941 -16.547 -14.5 1 96.06 85 ALA A O 1
ATOM 659 N N . ARG A 1 86 ? 4.059 -14.719 -15.125 1 93.12 86 ARG A N 1
ATOM 660 C CA . ARG A 1 86 ? 4.848 -15.438 -16.125 1 93.12 86 ARG A CA 1
ATOM 661 C C . ARG A 1 86 ? 5.777 -16.453 -15.461 1 93.12 86 ARG A C 1
ATOM 663 O O . ARG A 1 86 ? 5.926 -17.578 -15.945 1 93.12 86 ARG A O 1
ATOM 670 N N . SER A 1 87 ? 6.355 -15.984 -14.414 1 93.19 87 SER A N 1
ATOM 671 C CA . SER A 1 87 ? 7.242 -16.875 -13.68 1 93.19 87 SER A CA 1
ATOM 672 C C . SER A 1 87 ? 6.492 -18.109 -13.18 1 93.19 87 SER A C 1
ATOM 674 O O . SER A 1 87 ? 7.012 -19.219 -13.234 1 93.19 87 SER A O 1
ATOM 676 N N . LEU A 1 88 ? 5.32 -17.938 -12.742 1 94.62 88 LEU A N 1
ATOM 677 C CA . LEU A 1 88 ? 4.516 -19.016 -12.188 1 94.62 88 LEU A CA 1
ATOM 678 C C . LEU A 1 88 ? 4.051 -19.969 -13.289 1 94.62 88 LEU A C 1
ATOM 680 O O . LEU A 1 88 ? 3.877 -21.156 -13.055 1 94.62 88 LEU A O 1
ATOM 684 N N . GLN A 1 89 ? 3.846 -19.422 -14.43 1 91.56 89 GLN A N 1
ATOM 685 C CA . GLN A 1 89 ? 3.41 -20.234 -15.562 1 91.56 89 GLN A CA 1
ATOM 686 C C . GLN A 1 89 ? 4.504 -21.203 -16 1 91.56 89 GLN A C 1
ATOM 688 O O . GLN A 1 89 ? 4.219 -22.25 -16.594 1 91.56 89 GLN A O 1
ATOM 693 N N . LYS A 1 90 ? 5.727 -20.766 -15.68 1 90.56 90 LYS A N 1
ATOM 694 C CA . LYS A 1 90 ? 6.863 -21.578 -16.109 1 90.56 90 LYS A CA 1
ATOM 695 C C . LYS A 1 90 ? 7.137 -22.703 -15.117 1 90.56 90 LYS A C 1
ATOM 697 O O . LYS A 1 90 ? 7.953 -23.594 -15.391 1 90.56 90 LYS A O 1
ATOM 702 N N . LEU A 1 91 ? 6.52 -22.656 -14.023 1 88.12 91 LEU A N 1
ATOM 703 C CA . LEU A 1 91 ? 6.75 -23.688 -13 1 88.12 91 LEU A CA 1
ATOM 704 C C . LEU A 1 91 ? 5.863 -24.906 -13.242 1 88.12 91 LEU A C 1
ATOM 706 O O . LEU A 1 91 ? 4.809 -24.797 -13.875 1 88.12 91 LEU A O 1
ATOM 710 N N . MET B 1 1 ? 1.553 -25.297 -20.719 1 36.31 1 MET B N 1
ATOM 711 C CA . MET B 1 1 ? 0.764 -24.094 -20.469 1 36.31 1 MET B CA 1
ATOM 712 C C . MET B 1 1 ? 1.117 -23 -21.469 1 36.31 1 MET B C 1
ATOM 714 O O . MET B 1 1 ? 2.293 -22.688 -21.672 1 36.31 1 MET B O 1
ATOM 718 N N . ASP B 1 2 ? 0.332 -22.828 -22.531 1 38.69 2 ASP B N 1
ATOM 719 C CA . ASP B 1 2 ? 0.635 -21.984 -23.688 1 38.69 2 ASP B CA 1
ATOM 720 C C . ASP B 1 2 ? 1.186 -20.641 -23.25 1 38.69 2 ASP B C 1
ATOM 722 O O . ASP B 1 2 ? 0.525 -19.891 -22.516 1 38.69 2 ASP B O 1
ATOM 726 N N . ALA B 1 3 ? 2.459 -20.484 -23.078 1 43.03 3 ALA B N 1
ATOM 727 C CA . ALA B 1 3 ? 3.281 -19.312 -22.781 1 43.03 3 ALA B CA 1
ATOM 728 C C . ALA B 1 3 ? 2.699 -18.047 -23.406 1 43.03 3 ALA B C 1
ATOM 730 O O . ALA B 1 3 ? 3.033 -16.938 -23 1 43.03 3 ALA B O 1
ATOM 731 N N . ASP B 1 4 ? 2.154 -18.141 -24.531 1 41.25 4 ASP B N 1
ATOM 732 C CA . ASP B 1 4 ? 1.852 -17.047 -25.453 1 41.25 4 ASP B CA 1
ATOM 733 C C . ASP B 1 4 ? 0.599 -16.281 -25.016 1 41.25 4 ASP B C 1
ATOM 735 O O . ASP B 1 4 ? 0.087 -15.445 -25.75 1 41.25 4 ASP B O 1
ATOM 739 N N . SER B 1 5 ? -0.406 -16.984 -24.297 1 46.16 5 SER B N 1
ATOM 740 C CA . SER B 1 5 ? -1.699 -16.328 -24.125 1 46.16 5 SER B CA 1
ATOM 741 C C . SER B 1 5 ? -1.599 -15.133 -23.188 1 46.16 5 SER B C 1
ATOM 743 O O . SER B 1 5 ? -1.271 -15.297 -22 1 46.16 5 SER B O 1
ATOM 745 N N . ASP B 1 6 ? -1.128 -14.055 -23.656 1 50.34 6 ASP B N 1
ATOM 746 C CA . ASP B 1 6 ? -1.215 -12.758 -23 1 50.34 6 ASP B CA 1
ATOM 747 C C . ASP B 1 6 ? -2.449 -12.68 -22.109 1 50.34 6 ASP B C 1
ATOM 749 O O . ASP B 1 6 ? -3.5 -12.188 -22.531 1 50.34 6 ASP B O 1
ATOM 753 N N . VAL B 1 7 ? -2.793 -13.82 -21.469 1 57 7 VAL B N 1
ATOM 754 C CA . VAL B 1 7 ? -4.012 -13.789 -20.656 1 57 7 VAL B CA 1
ATOM 755 C C . VAL B 1 7 ? -4.059 -12.508 -19.844 1 57 7 VAL B C 1
ATOM 757 O O . VAL B 1 7 ? -3.092 -12.156 -19.156 1 57 7 VAL B O 1
ATOM 760 N N . ALA B 1 8 ? -4.895 -11.656 -20.344 1 72.75 8 ALA B N 1
ATOM 761 C CA . ALA B 1 8 ? -5.223 -10.375 -19.719 1 72.75 8 ALA B CA 1
ATOM 762 C C . ALA B 1 8 ? -5.418 -10.516 -18.219 1 72.75 8 ALA B C 1
ATOM 764 O O . ALA B 1 8 ? -6.32 -11.227 -17.766 1 72.75 8 ALA B O 1
ATOM 765 N N . LEU B 1 9 ? -4.285 -10.469 -17.469 1 88.31 9 LEU B N 1
ATOM 766 C CA . LEU B 1 9 ? -4.375 -10.469 -16 1 88.31 9 LEU B CA 1
ATOM 767 C C . LEU B 1 9 ? -5.195 -9.281 -15.516 1 88.31 9 LEU B C 1
ATOM 769 O O . LEU B 1 9 ? -5.023 -8.156 -16 1 88.31 9 LEU B O 1
ATOM 773 N N . ASP B 1 10 ? -6.312 -9.648 -14.891 1 95.31 10 ASP B N 1
ATOM 774 C CA . ASP B 1 10 ? -7.055 -8.57 -14.242 1 95.31 10 ASP B CA 1
ATOM 775 C C . ASP B 1 10 ? -6.391 -8.156 -12.93 1 95.31 10 ASP B C 1
ATOM 777 O O . ASP B 1 10 ? -6.617 -8.781 -11.891 1 95.31 10 ASP B O 1
ATOM 781 N N . ILE B 1 11 ? -5.613 -7.152 -13.039 1 97.94 11 ILE B N 1
ATOM 782 C CA . ILE B 1 11 ? -4.875 -6.676 -11.875 1 97.94 11 ILE B CA 1
ATOM 783 C C . ILE B 1 11 ? -5.645 -5.535 -11.203 1 97.94 11 ILE B C 1
ATOM 785 O O . ILE B 1 11 ? -6.035 -4.57 -11.867 1 97.94 11 ILE B O 1
ATOM 789 N N . LEU B 1 12 ? -5.918 -5.68 -9.953 1 98.5 12 LEU B N 1
ATOM 790 C CA . LEU B 1 12 ? -6.652 -4.676 -9.188 1 98.5 12 LEU B CA 1
ATOM 791 C C . LEU B 1 12 ? -5.742 -4.008 -8.164 1 98.5 12 LEU B C 1
ATOM 793 O O . LEU B 1 12 ? -5.141 -4.684 -7.324 1 98.5 12 LEU B O 1
ATOM 797 N N . ILE B 1 13 ? -5.672 -2.678 -8.25 1 98.81 13 ILE B N 1
ATOM 798 C CA . ILE B 1 13 ? -4.969 -1.938 -7.211 1 98.81 13 ILE B CA 1
ATOM 799 C C . ILE B 1 13 ? -5.852 -1.842 -5.965 1 98.81 13 ILE B C 1
ATOM 801 O O . ILE B 1 13 ? -6.988 -1.368 -6.035 1 98.81 13 ILE B O 1
ATOM 805 N N . THR B 1 14 ? -5.324 -2.27 -4.746 1 98.62 14 THR B N 1
ATOM 806 C CA . THR B 1 14 ? -6.199 -2.361 -3.582 1 98.62 14 THR B CA 1
ATOM 807 C C . THR B 1 14 ? -5.734 -1.41 -2.482 1 98.62 14 THR B C 1
ATOM 809 O O . THR B 1 14 ? -6.484 -1.127 -1.545 1 98.62 14 THR B O 1
ATOM 812 N N . ASN B 1 15 ? -4.527 -0.998 -2.609 1 98.81 15 ASN B N 1
ATOM 813 C CA . ASN B 1 15 ? -4.004 -0.071 -1.612 1 98.81 15 ASN B CA 1
ATOM 814 C C . ASN B 1 15 ? -2.844 0.752 -2.164 1 98.81 15 ASN B C 1
ATOM 816 O O . ASN B 1 15 ? -1.938 0.209 -2.799 1 98.81 15 ASN B O 1
ATOM 820 N N . VAL B 1 16 ? -2.848 1.982 -1.916 1 98.94 16 VAL B N 1
ATOM 821 C CA . VAL B 1 16 ? -1.771 2.896 -2.281 1 98.94 16 VAL B CA 1
ATOM 822 C C . VAL B 1 16 ? -1.355 3.719 -1.063 1 98.94 16 VAL B C 1
ATOM 824 O O . VAL B 1 16 ? -2.201 4.309 -0.387 1 98.94 16 VAL B O 1
ATOM 827 N N . VAL B 1 17 ? -0.099 3.668 -0.808 1 98.94 17 VAL B N 1
ATOM 828 C CA . VAL B 1 17 ? 0.471 4.469 0.269 1 98.94 17 VAL B CA 1
ATOM 829 C C . VAL B 1 17 ? 1.225 5.664 -0.318 1 98.94 17 VAL B C 1
ATOM 831 O O . VAL B 1 17 ? 1.98 5.516 -1.281 1 98.94 17 VAL B O 1
ATOM 834 N N . CYS B 1 18 ? 0.995 6.793 0.246 1 98.81 18 CYS B N 1
ATOM 835 C CA . CYS B 1 18 ? 1.778 7.957 -0.153 1 98.81 18 CYS B CA 1
ATOM 836 C C . CYS B 1 18 ? 2.297 8.711 1.065 1 98.81 18 CYS B C 1
ATOM 838 O O . CYS B 1 18 ? 1.782 8.539 2.172 1 98.81 18 CYS B O 1
ATOM 840 N N . VAL B 1 19 ? 3.314 9.516 0.813 1 98.75 19 VAL B N 1
ATOM 841 C CA . VAL B 1 19 ? 3.932 10.312 1.869 1 98.75 19 VAL B CA 1
ATOM 842 C C . VAL B 1 19 ? 4.113 11.758 1.392 1 98.75 19 VAL B C 1
ATOM 844 O O . VAL B 1 19 ? 4.387 11.992 0.213 1 98.75 19 VAL B O 1
ATOM 847 N N . PHE B 1 20 ? 3.949 12.664 2.291 1 98.12 20 PHE B N 1
ATOM 848 C CA . PHE B 1 20 ? 4.285 14.055 2.043 1 98.12 20 PHE B CA 1
ATOM 849 C C . PHE B 1 20 ? 4.672 14.758 3.338 1 98.12 20 PHE B C 1
ATOM 851 O O . PHE B 1 20 ? 4.582 14.172 4.418 1 98.12 20 PHE B O 1
ATOM 858 N N . ARG B 1 21 ? 5.211 15.969 3.135 1 96.25 21 ARG B N 1
ATOM 859 C CA . ARG B 1 21 ? 5.613 16.766 4.289 1 96.25 21 ARG B CA 1
ATOM 860 C C . ARG B 1 21 ? 5.055 18.172 4.199 1 96.25 21 ARG B C 1
ATOM 862 O O . ARG B 1 21 ? 5.047 18.781 3.123 1 96.25 21 ARG B O 1
ATOM 869 N N . THR B 1 22 ? 4.664 18.531 5.344 1 93.75 22 THR B N 1
ATOM 870 C CA . THR B 1 22 ? 4.32 19.953 5.426 1 93.75 22 THR B CA 1
ATOM 871 C C . THR B 1 22 ? 5.574 20.797 5.602 1 93.75 22 THR B C 1
ATOM 873 O O . THR B 1 22 ? 6.641 20.281 5.934 1 93.75 22 THR B O 1
ATOM 876 N N . ARG B 1 23 ? 5.473 21.984 5.32 1 88.62 23 ARG B N 1
ATOM 877 C CA . ARG B 1 23 ? 6.621 22.891 5.402 1 88.62 23 ARG B CA 1
ATOM 878 C C . ARG B 1 23 ? 6.883 23.312 6.844 1 88.62 23 ARG B C 1
ATOM 880 O O . ARG B 1 23 ? 7.879 23.969 7.133 1 88.62 23 ARG B O 1
ATOM 887 N N . CYS B 1 24 ? 6.051 22.938 7.695 1 89.81 24 CYS B N 1
ATOM 888 C CA . CYS B 1 24 ? 6.207 23.359 9.086 1 89.81 24 CYS B CA 1
ATOM 889 C C . CYS B 1 24 ? 5.973 22.188 10.031 1 89.81 24 CYS B C 1
ATOM 891 O O . CYS B 1 24 ? 5.445 21.141 9.633 1 89.81 24 CYS B O 1
ATOM 893 N N . HIS B 1 25 ? 6.445 22.453 11.305 1 95.75 25 HIS B N 1
ATOM 894 C CA . HIS B 1 25 ? 6.121 21.5 12.359 1 95.75 25 HIS B CA 1
ATOM 895 C C . HIS B 1 25 ? 4.633 21.516 12.695 1 95.75 25 HIS B C 1
ATOM 897 O O . HIS B 1 25 ? 3.967 22.547 12.492 1 95.75 25 HIS B O 1
ATOM 903 N N . LEU B 1 26 ? 4.152 20.438 13.148 1 97.44 26 LEU B N 1
ATOM 904 C CA . LEU B 1 26 ? 2.748 20.312 13.516 1 97.44 26 LEU B CA 1
ATOM 905 C C . LEU B 1 26 ? 2.602 20.094 15.023 1 97.44 26 LEU B C 1
ATOM 907 O O . LEU B 1 26 ? 3.342 19.312 15.617 1 97.44 26 LEU B O 1
ATOM 911 N N . ASN B 1 27 ? 1.735 20.797 15.539 1 97.75 27 ASN B N 1
ATOM 912 C CA . ASN B 1 27 ? 1.391 20.609 16.938 1 97.75 27 ASN B CA 1
ATOM 913 C C . ASN B 1 27 ? 0.395 19.469 17.125 1 97.75 27 ASN B C 1
ATOM 915 O O . ASN B 1 27 ? -0.81 19.656 16.938 1 97.75 27 ASN B O 1
ATOM 919 N N . LEU B 1 28 ? 0.869 18.344 17.578 1 98.62 28 LEU B N 1
ATOM 920 C CA . LEU B 1 28 ? 0.04 17.141 17.656 1 98.62 28 LEU B CA 1
ATOM 921 C C . LEU B 1 28 ? -1.065 17.312 18.688 1 98.62 28 LEU B C 1
ATOM 923 O O . LEU B 1 28 ? -2.172 16.797 18.516 1 98.62 28 LEU B O 1
ATOM 927 N N . ARG B 1 29 ? -0.692 18.047 19.766 1 98 29 ARG B N 1
ATOM 928 C CA . ARG B 1 29 ? -1.705 18.281 20.781 1 98 29 ARG B CA 1
ATOM 929 C C . ARG B 1 29 ? -2.865 19.109 20.219 1 98 29 ARG B C 1
ATOM 931 O O . ARG B 1 29 ? -4.027 18.812 20.516 1 98 29 ARG B O 1
ATOM 938 N N . LYS B 1 30 ? -2.482 20.078 19.578 1 97.81 30 LYS B N 1
ATOM 939 C CA . LYS B 1 30 ? -3.52 20.891 18.953 1 97.81 30 LYS B CA 1
ATOM 940 C C . LYS B 1 30 ? -4.367 20.078 18 1 97.81 30 LYS B C 1
ATOM 942 O O . LYS B 1 30 ? -5.594 20.188 17.969 1 97.81 30 LYS B O 1
ATOM 947 N N . ILE B 1 31 ? -3.738 19.266 17.156 1 98.06 31 ILE B N 1
ATOM 948 C CA . ILE B 1 31 ? -4.461 18.406 16.234 1 98.06 31 ILE B CA 1
ATOM 949 C C . ILE B 1 31 ? -5.383 17.469 17.016 1 98.06 31 ILE B C 1
ATOM 951 O O . ILE B 1 31 ? -6.531 17.25 16.625 1 98.06 31 ILE B O 1
ATOM 955 N N . ALA B 1 32 ? -4.883 16.953 18.109 1 98 32 ALA B N 1
ATOM 956 C CA . ALA B 1 32 ? -5.656 16.047 18.953 1 98 32 ALA B CA 1
ATOM 957 C C . ALA B 1 32 ? -6.898 16.734 19.516 1 98 32 ALA B C 1
ATOM 959 O O . ALA B 1 32 ? -7.965 16.109 19.609 1 98 32 ALA B O 1
ATOM 960 N N . LEU B 1 33 ? -6.809 18.016 19.812 1 97.31 33 LEU B N 1
ATOM 961 C CA . LEU B 1 33 ? -7.871 18.766 20.484 1 97.31 33 LEU B CA 1
ATOM 962 C C .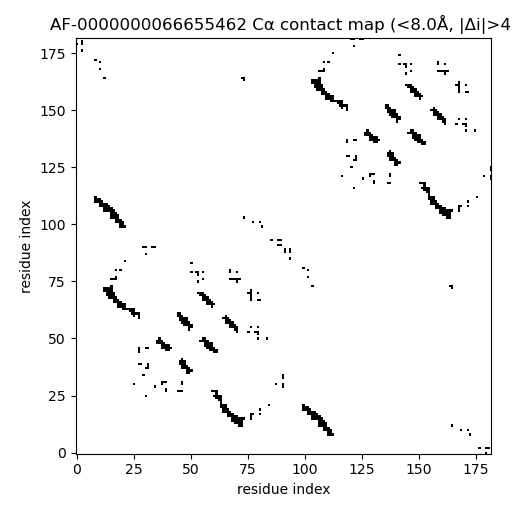 LEU B 1 33 ? -8.898 19.25 19.469 1 97.31 33 LEU B C 1
ATOM 964 O O . LEU B 1 33 ? -10.102 19.25 19.734 1 97.31 33 LEU B O 1
ATOM 968 N N . GLU B 1 34 ? -8.383 19.516 18.375 1 97.5 34 GLU B N 1
ATOM 969 C CA . GLU B 1 34 ? -9.258 20.25 17.469 1 97.5 34 GLU B CA 1
ATOM 970 C C . GLU B 1 34 ? -9.602 19.422 16.234 1 97.5 34 GLU B C 1
ATOM 972 O O . GLU B 1 34 ? -10.547 19.719 15.516 1 97.5 34 GLU B O 1
ATOM 977 N N . GLY B 1 35 ? -8.812 18.406 15.953 1 96.12 35 GLY B N 1
ATOM 978 C CA . GLY B 1 35 ? -9.055 17.594 14.773 1 96.12 35 GLY B CA 1
ATOM 979 C C . GLY B 1 35 ? -10.219 16.641 14.938 1 96.12 35 GLY B C 1
ATOM 980 O O . GLY B 1 35 ? -10.633 16.344 16.062 1 96.12 35 GLY B O 1
ATOM 981 N N . ALA B 1 36 ? -10.758 16.25 13.82 1 94.94 36 ALA B N 1
ATOM 982 C CA . ALA B 1 36 ? -11.82 15.25 13.797 1 94.94 36 ALA B CA 1
ATOM 983 C C . ALA B 1 36 ? -11.266 13.867 13.469 1 94.94 36 ALA B C 1
ATOM 985 O O . ALA B 1 36 ? -10.391 13.734 12.617 1 94.94 36 ALA B O 1
ATOM 986 N N . ASN B 1 37 ? -11.773 12.812 14.156 1 97.69 37 ASN B N 1
ATOM 987 C CA . ASN B 1 37 ? -11.422 11.422 13.883 1 97.69 37 ASN B CA 1
ATOM 988 C C . ASN B 1 37 ? -9.922 11.18 14.078 1 97.69 37 ASN B C 1
ATOM 990 O O . ASN B 1 37 ? -9.258 10.633 13.195 1 97.69 37 ASN B O 1
ATOM 994 N N . VAL B 1 38 ? -9.523 11.609 15.281 1 98.31 38 VAL B N 1
ATOM 995 C CA . VAL B 1 38 ? -8.086 11.523 15.531 1 98.31 38 VAL B CA 1
ATOM 996 C C . VAL B 1 38 ? -7.832 10.656 16.766 1 98.31 38 VAL B C 1
ATOM 998 O O . VAL B 1 38 ? -8.641 10.625 17.688 1 98.31 38 VAL B O 1
ATOM 1001 N N . ILE B 1 39 ? -6.762 9.906 16.75 1 98.75 39 ILE B N 1
ATOM 1002 C CA . ILE B 1 39 ? -6.18 9.211 17.891 1 98.75 39 ILE B CA 1
ATOM 1003 C C . ILE B 1 39 ? -4.762 9.727 18.141 1 98.75 39 ILE B C 1
ATOM 1005 O O . ILE B 1 39 ? -3.904 9.648 17.25 1 98.75 39 ILE B O 1
ATOM 1009 N N . TYR B 1 40 ? -4.59 10.289 19.328 1 98.75 40 TYR B N 1
ATOM 1010 C CA . TYR B 1 40 ? -3.27 10.789 19.688 1 98.75 40 TYR B CA 1
ATOM 1011 C C . TYR B 1 40 ? -2.482 9.742 20.469 1 98.75 40 TYR B C 1
ATOM 1013 O O . TYR B 1 40 ? -2.865 9.375 21.578 1 98.75 40 TYR B O 1
ATOM 1021 N N . LYS B 1 41 ? -1.442 9.297 19.844 1 98.75 41 LYS B N 1
ATOM 1022 C CA . LYS B 1 41 ? -0.53 8.367 20.5 1 98.75 41 LYS B CA 1
ATOM 1023 C C . LYS B 1 41 ? 0.683 9.102 21.078 1 98.75 41 LYS B C 1
ATOM 1025 O O . LYS B 1 41 ? 1.776 9.031 20.5 1 98.75 41 LYS B O 1
ATOM 1030 N N . ARG B 1 42 ? 0.478 9.625 22.234 1 97.94 42 ARG B N 1
ATOM 1031 C CA . ARG B 1 42 ? 1.458 10.492 22.875 1 97.94 42 ARG B CA 1
ATOM 1032 C C . ARG B 1 42 ? 2.77 9.75 23.125 1 97.94 42 ARG B C 1
ATOM 1034 O O . ARG B 1 42 ? 3.85 10.312 22.938 1 97.94 42 ARG B O 1
ATOM 1041 N N . ASP B 1 43 ? 2.688 8.469 23.5 1 98.44 43 ASP B N 1
ATOM 1042 C CA . ASP B 1 43 ? 3.854 7.668 23.859 1 98.44 43 ASP B CA 1
ATOM 1043 C C . ASP B 1 43 ? 4.789 7.504 22.656 1 98.44 43 ASP B C 1
ATOM 1045 O O . ASP B 1 43 ? 6.012 7.457 22.828 1 98.44 43 ASP B O 1
ATOM 1049 N N . VAL B 1 44 ? 4.238 7.473 21.484 1 98.44 44 VAL B N 1
ATOM 1050 C CA . VAL B 1 44 ? 5.035 7.242 20.297 1 98.44 44 VAL B CA 1
ATOM 1051 C C . VAL B 1 44 ? 5.188 8.547 19.516 1 98.44 44 VAL B C 1
ATOM 1053 O O . VAL B 1 44 ? 5.961 8.625 18.562 1 98.44 44 VAL B O 1
ATOM 1056 N N . GLY B 1 45 ? 4.551 9.531 19.828 1 98.5 45 GLY B N 1
ATOM 1057 C CA . GLY B 1 45 ? 4.723 10.852 19.25 1 98.5 45 GLY B CA 1
ATOM 1058 C C . GLY B 1 45 ? 4.102 10.984 17.875 1 98.5 45 GLY B C 1
ATOM 1059 O O . GLY B 1 45 ? 4.719 11.523 16.953 1 98.5 45 GLY B O 1
ATOM 1060 N N . LYS B 1 46 ? 2.836 10.453 17.688 1 98.88 46 LYS B N 1
ATOM 1061 C CA . LYS B 1 46 ? 2.158 10.594 16.406 1 98.88 46 LYS B CA 1
ATOM 1062 C C . LYS B 1 46 ? 0.645 10.672 16.594 1 98.88 46 LYS B C 1
ATOM 1064 O O . LYS B 1 46 ? 0.125 10.328 17.656 1 98.88 46 LYS B O 1
ATOM 1069 N N . VAL B 1 47 ? -0.03 11.141 15.57 1 98.81 47 VAL B N 1
ATOM 1070 C CA . VAL B 1 47 ? -1.487 11.188 15.516 1 98.81 47 VAL B CA 1
ATOM 1071 C C . VAL B 1 47 ? -1.985 10.359 14.336 1 98.81 47 VAL B C 1
ATOM 1073 O O . VAL B 1 47 ? -1.41 10.406 13.242 1 98.81 47 VAL B O 1
ATOM 1076 N N . LEU B 1 48 ? -2.957 9.516 14.578 1 98.94 48 LEU B N 1
ATOM 1077 C CA . LEU B 1 48 ? -3.729 8.891 13.516 1 98.94 48 LEU B CA 1
ATOM 1078 C C . LEU B 1 48 ? -4.969 9.719 13.188 1 98.94 48 LEU B C 1
ATOM 1080 O O . LEU B 1 48 ? -5.695 10.141 14.086 1 98.94 48 LEU B O 1
ATOM 1084 N N . MET B 1 49 ? -5.176 9.984 11.914 1 98.75 49 MET B N 1
ATOM 1085 C CA . MET B 1 49 ? -6.355 10.727 11.469 1 98.75 49 MET B CA 1
ATOM 1086 C C . MET B 1 49 ? -7.027 10.023 10.297 1 98.75 49 MET B C 1
ATOM 1088 O O . MET B 1 49 ? -6.352 9.547 9.383 1 98.75 49 MET B O 1
ATOM 1092 N N . LYS B 1 50 ? -8.375 9.969 10.336 1 98.56 50 LYS B N 1
ATOM 1093 C CA . LYS B 1 50 ? -9.078 9.281 9.258 1 98.56 50 LYS B CA 1
ATOM 1094 C C . LYS B 1 50 ? -9.922 10.258 8.438 1 98.56 50 LYS B C 1
ATOM 1096 O O . LYS B 1 50 ? -10.547 11.164 9 1 98.56 50 LYS B O 1
ATOM 1101 N N . LEU B 1 51 ? -9.836 10.078 7.172 1 97.25 51 LEU B N 1
ATOM 1102 C CA . LEU B 1 51 ? -10.766 10.695 6.23 1 97.25 51 LEU B CA 1
ATOM 1103 C C . LEU B 1 51 ? -11.781 9.68 5.719 1 97.25 51 LEU B C 1
ATOM 1105 O O . LEU B 1 51 ? -11.414 8.562 5.348 1 97.25 51 LEU B O 1
ATOM 1109 N N . ARG B 1 52 ? -13.039 10.047 5.617 1 96.38 52 ARG B N 1
ATOM 1110 C CA . ARG B 1 52 ? -14.086 9.125 5.191 1 96.38 52 ARG B CA 1
ATOM 1111 C C . ARG B 1 52 ? -14.258 9.156 3.678 1 96.38 52 ARG B C 1
ATOM 1113 O O . ARG B 1 52 ? -14.523 8.117 3.059 1 96.38 52 ARG B O 1
ATOM 1120 N N . LYS B 1 53 ? -14.031 10.453 3.133 1 95.25 53 LYS B N 1
ATOM 1121 C CA . LYS B 1 53 ? -14.125 10.609 1.685 1 95.25 53 LYS B CA 1
ATOM 1122 C C . LYS B 1 53 ? -12.953 11.43 1.146 1 95.25 53 LYS B C 1
ATOM 1124 O O . LYS B 1 53 ? -12.953 12.656 1.237 1 95.25 53 LYS B O 1
ATOM 1129 N N . PRO B 1 54 ? -11.953 10.727 0.512 1 97.56 54 PRO B N 1
ATOM 1130 C CA . PRO B 1 54 ? -11.805 9.273 0.382 1 97.56 54 PRO B CA 1
ATOM 1131 C C . PRO B 1 54 ? -11.477 8.594 1.708 1 97.56 54 PRO B C 1
ATOM 1133 O O . PRO B 1 54 ? -11.086 9.258 2.67 1 97.56 54 PRO B O 1
ATOM 1136 N N . ARG B 1 55 ? -11.672 7.312 1.746 1 97.56 55 ARG B N 1
ATOM 1137 C CA . ARG B 1 55 ? -11.375 6.543 2.951 1 97.56 55 ARG B CA 1
ATOM 1138 C C . ARG B 1 55 ? -9.867 6.352 3.115 1 97.56 55 ARG B C 1
ATOM 1140 O O . ARG B 1 55 ? -9.297 5.398 2.58 1 97.56 55 ARG B O 1
ATOM 1147 N N . ILE B 1 56 ? -9.211 7.227 3.859 1 98.25 56 ILE B N 1
ATOM 1148 C CA . ILE B 1 56 ? -7.77 7.172 4.074 1 98.25 56 ILE B CA 1
ATOM 1149 C C . ILE B 1 56 ? -7.465 7.348 5.559 1 98.25 56 ILE B C 1
ATOM 1151 O O . ILE B 1 56 ? -8.242 7.961 6.293 1 98.25 56 ILE B O 1
ATOM 1155 N N . THR B 1 57 ? -6.418 6.758 5.957 1 98.81 57 THR B N 1
ATOM 1156 C CA . THR B 1 57 ? -5.855 6.945 7.289 1 98.81 57 THR B CA 1
ATOM 1157 C C . THR B 1 57 ? -4.496 7.637 7.211 1 98.81 57 THR B C 1
ATOM 1159 O O . THR B 1 57 ? -3.625 7.219 6.445 1 98.81 57 THR B O 1
ATOM 1162 N N . ALA B 1 58 ? -4.328 8.648 8.023 1 98.88 58 ALA B N 1
ATOM 1163 C CA . ALA B 1 58 ? -3.07 9.391 8.047 1 98.88 58 ALA B CA 1
ATOM 1164 C C . ALA B 1 58 ? -2.332 9.172 9.367 1 98.88 58 ALA B C 1
ATOM 1166 O O . ALA B 1 58 ? -2.943 9.188 10.438 1 98.88 58 ALA B O 1
ATOM 1167 N N . THR B 1 59 ? -1.091 8.875 9.266 1 98.94 59 THR B N 1
ATOM 1168 C CA . THR B 1 59 ? -0.16 8.945 10.391 1 98.94 59 THR B CA 1
ATOM 1169 C C . THR B 1 59 ? 0.62 10.258 10.359 1 98.94 59 THR B C 1
ATOM 1171 O O . THR B 1 59 ? 1.356 10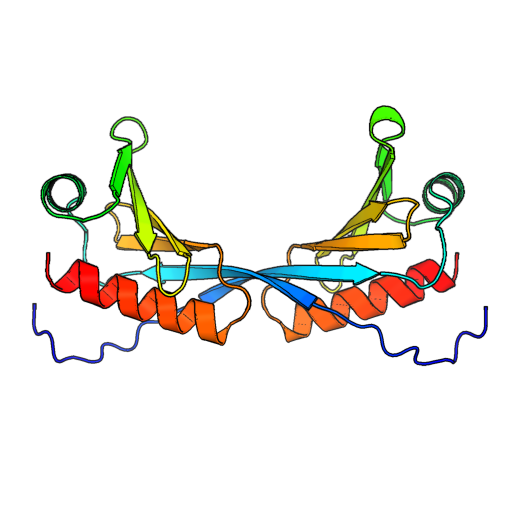.531 9.414 1 98.94 59 THR B O 1
ATOM 1174 N N . ILE B 1 60 ? 0.493 11.008 11.344 1 98.75 60 ILE B N 1
ATOM 1175 C CA . ILE B 1 60 ? 1.013 12.375 11.344 1 98.75 60 ILE B CA 1
ATOM 1176 C C . ILE B 1 60 ? 2.045 12.531 12.461 1 98.75 60 ILE B C 1
ATOM 1178 O O . ILE B 1 60 ? 1.766 12.227 13.617 1 98.75 60 ILE B O 1
ATOM 1182 N N . TRP B 1 61 ? 3.189 12.992 12.102 1 98.75 61 TRP B N 1
ATOM 1183 C CA . TRP B 1 61 ? 4.254 13.273 13.062 1 98.75 61 TRP B CA 1
ATOM 1184 C C . TRP B 1 61 ? 4.43 14.773 13.266 1 98.75 61 TRP B C 1
ATOM 1186 O O . TRP B 1 61 ? 4.055 15.57 12.398 1 98.75 61 TRP B O 1
ATOM 1196 N N . SER B 1 62 ? 5.047 15.109 14.32 1 98.38 62 SER B N 1
ATOM 1197 C CA . SER B 1 62 ? 5.234 16.516 14.648 1 98.38 62 SER B CA 1
ATOM 1198 C C . SER B 1 62 ? 6.176 17.203 13.656 1 98.38 62 SER B C 1
ATOM 1200 O O . SER B 1 62 ? 6.113 18.422 13.461 1 98.38 62 SER B O 1
ATOM 1202 N N . SER B 1 63 ? 7.02 16.438 13.039 1 97.25 63 SER B N 1
ATOM 1203 C CA . SER B 1 63 ? 7.957 16.969 12.047 1 97.25 63 SER B CA 1
ATOM 1204 C C . SER B 1 63 ? 7.234 17.438 10.797 1 97.25 63 SER B C 1
ATOM 1206 O O . SER B 1 63 ? 7.828 18.109 9.945 1 97.25 63 SER B O 1
ATOM 1208 N N . GLY B 1 64 ? 6.066 17.047 10.656 1 97.31 64 GLY B N 1
ATOM 1209 C CA . GLY B 1 64 ? 5.301 17.391 9.469 1 97.31 64 GLY B CA 1
ATOM 1210 C C . GLY B 1 64 ? 5.223 16.25 8.469 1 97.31 64 GLY B C 1
ATOM 1211 O O . GLY B 1 64 ? 4.57 16.375 7.426 1 97.31 64 GLY B O 1
ATOM 1212 N N . LYS B 1 65 ? 5.887 15.188 8.836 1 98.38 65 LYS B N 1
ATOM 1213 C CA . LYS B 1 65 ? 5.797 14 7.988 1 98.38 65 LYS B CA 1
ATOM 1214 C C . LYS B 1 65 ? 4.426 13.344 8.109 1 98.38 65 LYS B C 1
ATOM 1216 O O . LYS B 1 65 ? 3.908 13.172 9.219 1 98.38 65 LYS B O 1
ATOM 1221 N N . ILE B 1 66 ? 3.844 13.047 6.93 1 98.75 66 ILE B N 1
ATOM 1222 C CA . ILE B 1 66 ? 2.527 12.422 6.918 1 98.75 66 ILE B CA 1
ATOM 1223 C C . ILE B 1 66 ? 2.537 11.219 5.984 1 98.75 66 ILE B C 1
ATOM 1225 O O . ILE B 1 66 ? 3.045 11.297 4.863 1 98.75 66 ILE B O 1
ATOM 1229 N N . ILE B 1 67 ? 2.055 10.133 6.477 1 98.94 67 ILE B N 1
ATOM 1230 C CA . ILE B 1 67 ? 1.881 8.914 5.691 1 98.94 67 ILE B CA 1
ATOM 1231 C C . ILE B 1 67 ? 0.393 8.609 5.535 1 98.94 67 ILE B C 1
ATOM 1233 O O . ILE B 1 67 ? -0.333 8.5 6.527 1 98.94 67 ILE B O 1
ATOM 1237 N N . CYS B 1 68 ? -0.063 8.477 4.328 1 98.88 68 CYS B N 1
ATOM 1238 C CA . CYS B 1 68 ? -1.464 8.195 4.039 1 98.88 68 CYS B CA 1
ATOM 1239 C C . CYS B 1 68 ? -1.63 6.793 3.459 1 98.88 68 CYS B C 1
ATOM 1241 O O . CYS B 1 68 ? -0.881 6.395 2.564 1 98.88 68 CYS B O 1
ATOM 1243 N N . THR B 1 69 ? -2.615 6.105 3.912 1 98.81 69 THR B N 1
ATOM 1244 C CA . THR B 1 69 ? -2.877 4.727 3.502 1 98.81 69 THR B CA 1
ATOM 1245 C C . THR B 1 69 ? -4.371 4.504 3.283 1 98.81 69 THR B C 1
ATOM 1247 O O . THR B 1 69 ? -5.199 5.27 3.779 1 98.81 69 THR B O 1
ATOM 1250 N N . GLY B 1 70 ? -4.633 3.479 2.418 1 98.56 70 GLY B N 1
ATOM 1251 C CA . GLY B 1 70 ? -6.023 3.072 2.27 1 98.56 70 GLY B CA 1
ATOM 1252 C C . GLY B 1 70 ? -6.594 3.395 0.902 1 98.56 70 GLY B C 1
ATOM 1253 O O . GLY B 1 70 ? -7.598 2.809 0.49 1 98.56 70 GLY B O 1
ATOM 1254 N N . ALA B 1 71 ? -6 4.297 0.169 1 98.75 71 ALA B N 1
ATOM 1255 C CA . ALA B 1 71 ? -6.477 4.641 -1.167 1 98.75 71 ALA B CA 1
ATOM 1256 C C . ALA B 1 71 ? -6.355 3.449 -2.115 1 98.75 71 ALA B C 1
ATOM 1258 O O . ALA B 1 71 ? -5.438 2.633 -1.981 1 98.75 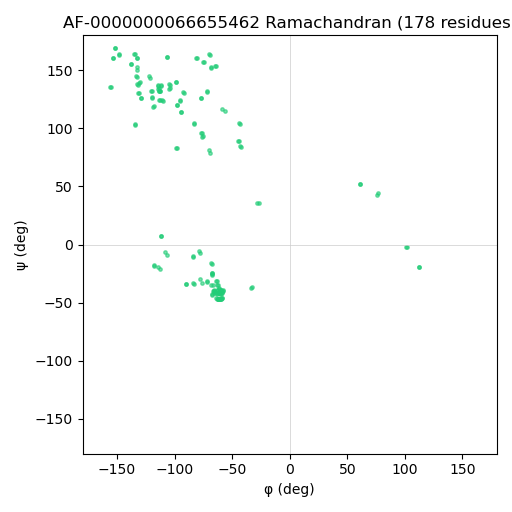71 ALA B O 1
ATOM 1259 N N . THR B 1 72 ? -7.223 3.469 -3.113 1 98.5 72 THR B N 1
ATOM 1260 C CA . THR B 1 72 ? -7.211 2.34 -4.035 1 98.5 72 THR B CA 1
ATOM 1261 C C . THR B 1 72 ? -6.715 2.77 -5.414 1 98.5 72 THR B C 1
ATOM 1263 O O . THR B 1 72 ? -6.84 2.021 -6.387 1 98.5 72 THR B O 1
ATOM 1266 N N . SER B 1 73 ? -6.254 3.955 -5.555 1 98.44 73 SER B N 1
ATOM 1267 C CA . SER B 1 73 ? -5.582 4.473 -6.742 1 98.44 73 SER B CA 1
ATOM 1268 C C . SER B 1 73 ? -4.625 5.605 -6.383 1 98.44 73 SER B C 1
ATOM 1270 O O . SER B 1 73 ? -4.746 6.215 -5.32 1 98.44 73 SER B O 1
ATOM 1272 N N . GLU B 1 74 ? -3.711 5.836 -7.301 1 98.62 74 GLU B N 1
ATOM 1273 C CA . GLU B 1 74 ? -2.812 6.969 -7.098 1 98.62 74 GLU B CA 1
ATOM 1274 C C . GLU B 1 74 ? -3.588 8.281 -7.039 1 98.62 74 GLU B C 1
ATOM 1276 O O . GLU B 1 74 ? -3.281 9.156 -6.219 1 98.62 74 GLU B O 1
ATOM 1281 N N . GLU B 1 75 ? -4.543 8.391 -7.902 1 98.19 75 GLU B N 1
ATOM 1282 C CA . GLU B 1 75 ? -5.367 9.594 -7.934 1 98.19 75 GLU B CA 1
ATOM 1283 C C . GLU B 1 75 ? -6.074 9.812 -6.598 1 98.19 75 GLU B C 1
ATOM 1285 O O . GLU B 1 75 ? -6.055 10.914 -6.051 1 98.19 75 GLU B O 1
ATOM 1290 N N . GLU B 1 76 ? -6.676 8.75 -6.082 1 98.56 76 GLU B N 1
ATOM 1291 C CA . GLU B 1 76 ? -7.371 8.844 -4.801 1 98.56 76 GLU B CA 1
ATOM 1292 C C . GLU B 1 76 ? -6.406 9.195 -3.674 1 98.56 76 GLU B C 1
ATOM 1294 O O . GLU B 1 76 ? -6.742 9.992 -2.791 1 98.56 76 GLU B O 1
ATOM 1299 N N . ALA B 1 77 ? -5.195 8.609 -3.736 1 98.62 77 ALA B N 1
ATOM 1300 C CA . ALA B 1 77 ? -4.176 8.898 -2.73 1 98.62 77 ALA B CA 1
ATOM 1301 C C . ALA B 1 77 ? -3.795 10.375 -2.74 1 98.62 77 ALA B C 1
ATOM 1303 O O . ALA B 1 77 ? -3.748 11.016 -1.688 1 98.62 77 ALA B O 1
ATOM 1304 N N . LYS B 1 78 ? -3.564 10.867 -3.9 1 97.81 78 LYS B N 1
ATOM 1305 C CA . LYS B 1 78 ? -3.174 12.266 -4.039 1 97.81 78 LYS B CA 1
ATOM 1306 C C . LYS B 1 78 ? -4.312 13.195 -3.627 1 97.81 78 LYS B C 1
ATOM 1308 O O . LYS B 1 78 ? -4.086 14.203 -2.949 1 97.81 78 LYS B O 1
ATOM 1313 N N . PHE B 1 79 ? -5.527 12.82 -4.008 1 98.19 79 PHE B N 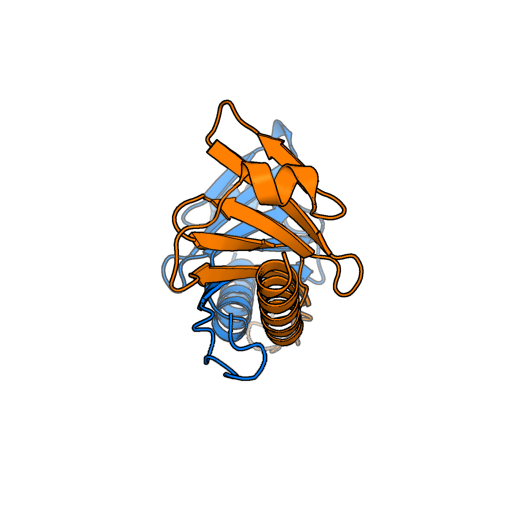1
ATOM 1314 C CA . PHE B 1 79 ? -6.699 13.594 -3.625 1 98.19 79 PHE B CA 1
ATOM 1315 C C . PHE B 1 79 ? -6.844 13.648 -2.109 1 98.19 79 PHE B C 1
ATOM 1317 O O . PHE B 1 79 ? -7.035 14.719 -1.535 1 98.19 79 PHE B O 1
ATOM 1324 N N . GLY B 1 80 ? -6.703 12.484 -1.486 1 97.69 80 GLY B N 1
ATOM 1325 C CA . GLY B 1 80 ? -6.801 12.406 -0.037 1 97.69 80 GLY B CA 1
ATOM 1326 C C . GLY B 1 80 ? -5.719 13.203 0.675 1 97.69 80 GLY B C 1
ATOM 1327 O O . GLY B 1 80 ? -5.992 13.898 1.652 1 97.69 80 GLY B O 1
ATOM 1328 N N . ALA B 1 81 ? -4.551 13.078 0.147 1 98 81 ALA B N 1
ATOM 1329 C CA . ALA B 1 81 ? -3.428 13.812 0.726 1 98 81 ALA B CA 1
ATOM 1330 C C . ALA B 1 81 ? -3.68 15.32 0.697 1 98 81 ALA B C 1
ATOM 1332 O O . ALA B 1 81 ? -3.434 16.016 1.686 1 98 81 ALA B O 1
ATOM 1333 N N . ARG B 1 82 ? -4.188 15.781 -0.388 1 96.56 82 ARG B N 1
ATOM 1334 C CA . ARG B 1 82 ? -4.477 17.203 -0.522 1 96.56 82 ARG B CA 1
ATOM 1335 C C . ARG B 1 82 ? -5.582 17.641 0.437 1 96.56 82 ARG B C 1
ATOM 1337 O O . ARG B 1 82 ? -5.496 18.688 1.061 1 96.56 82 ARG B O 1
ATOM 1344 N N . ARG B 1 83 ? -6.523 16.797 0.542 1 95.94 83 ARG B N 1
ATOM 1345 C CA . ARG B 1 83 ? -7.609 17.094 1.466 1 95.94 83 ARG B CA 1
ATOM 1346 C C . ARG B 1 83 ? -7.109 17.141 2.906 1 95.94 83 ARG B C 1
ATOM 1348 O O . ARG B 1 83 ? -7.496 18.016 3.676 1 95.94 83 ARG B O 1
ATOM 1355 N N . LEU B 1 84 ? -6.305 16.234 3.18 1 96.31 84 LEU B N 1
ATOM 1356 C CA . LEU B 1 84 ? -5.73 16.172 4.52 1 96.31 84 LEU B CA 1
ATOM 1357 C C . LEU B 1 84 ? -4.906 17.422 4.812 1 96.31 84 LEU B C 1
ATOM 1359 O O . LEU B 1 84 ? -5.059 18.047 5.871 1 96.31 84 LEU B O 1
ATOM 1363 N N . ALA B 1 85 ? -4.113 17.766 3.896 1 95.94 85 ALA B N 1
ATOM 1364 C CA . ALA B 1 85 ? -3.279 18.953 4.062 1 95.94 85 ALA B CA 1
ATOM 1365 C C . ALA B 1 85 ? -4.133 20.188 4.301 1 95.94 85 ALA B C 1
ATOM 1367 O O . ALA B 1 85 ? -3.82 21.016 5.172 1 95.94 85 ALA B O 1
ATOM 1368 N N . ARG B 1 86 ? -5.227 20.281 3.611 1 92.94 86 ARG B N 1
ATOM 1369 C CA . ARG B 1 86 ? -6.125 21.422 3.764 1 92.94 86 ARG B CA 1
ATOM 1370 C C . ARG B 1 86 ? -6.785 21.422 5.137 1 92.94 86 ARG B C 1
ATOM 1372 O O . ARG B 1 86 ? -6.914 22.469 5.773 1 92.94 86 ARG B O 1
ATOM 1379 N N . SER B 1 87 ? -7.18 20.25 5.484 1 93 87 SER B N 1
ATOM 1380 C CA . SER B 1 87 ? -7.793 20.125 6.805 1 93 87 SER B CA 1
ATOM 1381 C C . SER B 1 87 ? -6.828 20.547 7.906 1 93 87 SER B C 1
ATOM 1383 O O . SER B 1 87 ? -7.23 21.203 8.867 1 93 87 SER B O 1
ATOM 1385 N N . LEU B 1 88 ? -5.621 20.219 7.789 1 94.44 88 LEU B N 1
ATOM 1386 C CA . LEU B 1 88 ? -4.609 20.516 8.797 1 94.44 88 LEU B CA 1
ATOM 1387 C C . LEU B 1 88 ? -4.285 22.016 8.805 1 94.44 88 LEU B C 1
ATOM 1389 O O . LEU B 1 88 ? -3.938 22.562 9.852 1 94.44 88 LEU B O 1
ATOM 1393 N N . GLN B 1 89 ? -4.387 22.594 7.672 1 91.38 89 GLN B N 1
ATOM 1394 C CA . GLN B 1 89 ? -4.109 24.031 7.566 1 91.38 89 GLN B CA 1
ATOM 1395 C C . GLN B 1 89 ? -5.164 24.844 8.305 1 91.38 89 GLN B C 1
ATOM 1397 O O . GLN B 1 89 ? -4.895 25.969 8.742 1 91.38 89 GLN B O 1
ATOM 1402 N N . LYS B 1 90 ? -6.34 24.219 8.406 1 90.31 90 LYS B N 1
ATOM 1403 C CA . LYS B 1 90 ? -7.445 24.938 9.039 1 90.31 90 LYS B CA 1
ATOM 1404 C C . LYS B 1 90 ? -7.391 24.812 10.555 1 90.31 90 LYS B C 1
ATOM 1406 O O . LYS B 1 90 ? -8.148 25.469 11.266 1 90.31 90 LYS B O 1
ATOM 1411 N N . LEU B 1 91 ? -6.555 23.969 11.016 1 88 91 LEU B N 1
ATOM 1412 C CA . LEU B 1 91 ? -6.461 23.766 12.453 1 88 91 LEU B CA 1
ATOM 1413 C C . LEU B 1 91 ? -5.52 24.781 13.094 1 88 91 LEU B C 1
ATOM 1415 O O . LEU B 1 91 ? -4.812 25.5 12.391 1 88 91 LEU B O 1
#

GO terms:
  GO:0005654 nucleoplasm (C, IDA)

pLDDT: mean 92.84, std 14.51, range [36.19, 98.94]

Solvent-accessible surface area (backbone atoms only — not comparable to full-atom values): 9938 Å² total; per-residue (Å²): 120,80,82,76,64,77,65,78,72,65,70,41,58,62,29,22,30,33,37,36,60,51,95,46,71,42,60,60,66,58,45,53,73,70,47,69,65,58,48,70,40,72,94,77,54,38,31,40,34,53,40,79,87,55,53,31,42,32,44,37,33,41,73,17,46,33,40,38,34,57,17,53,36,70,66,49,34,54,51,38,50,53,51,49,53,52,56,57,60,72,100,119,80,82,75,64,77,65,80,71,68,71,41,57,64,29,22,30,34,34,37,60,52,96,47,73,42,61,60,66,58,44,54,73,70,46,69,64,57,47,69,39,73,92,78,55,37,32,39,35,53,40,79,86,55,54,31,41,32,45,36,32,42,73,18,44,34,40,37,34,57,18,52,35,70,66,51,34,54,52,38,50,52,50,47,52,52,55,58,59,73,101

Nearest PDB structures (foldseek):
  1vok-assembly5_A  TM=9.532E-01  e=7.439E-07  Arabidopsis thaliana
  6e16-assembly1_A  TM=9.781E-01  e=2.132E-06  Saccharomyces cerevisiae S288C
  4wzs-assembly1_D  TM=9.635E-01  e=1.335E-06  Encephalitozoon cuniculi GB-M1
  1ais-assembly1_A  TM=9.124E-01  e=1.385E-05  Pyrococcus woesei
  1mp9-assembly1_B  TM=9.062E-01  e=2.963E-05  Sulfolobus acidocaldarius